Protein AF-A0A418XGR1-F1 (afdb_monomer_lite)

Foldseek 3Di:
DWDDWDWDDDPNWIKIKTFQFDDDQCQLFADPPPVLQFAPGDTDIDMDTPPDDDDDGHHTDDDDDFADADDADDDDPVLLVLLVVCCVVPPCSQQNDDDPPSRHNDDNLLRDHPVCLVCQCCVAAVVPPVVVVRDHPVVPDDPSSSVSNSNNSSVVSVCVVVPDDDDPPPPDD

Sequence (173 aa):
MMAAPMTYSVGGVQYVAVAAGYGGLVLSSHPPGAAANDYVNRGRMLVFRLDGAATPLPEKRAVQEPNPLPPLTKLTPDQIQRGAELFKTHCVRCHGAGTGPGQSGFPNLFDMQPAIHEAFEAIVLRGAYSYGGMASYADVLKDDDAGALHGYLIDQAHKLRAGARLEPAARVH

Secondary structure (DSSP, 8-state):
--PPPEEEEETTEEEEEEEE---SGGGGSPPTT-HHHHB----EEEEE-TTPPPPPPPPBPPPPP-PPPPPPP---HHHHHHHHHHIIIIIHHHH-SSPPTTSSSS--TTS--HHHHHTHHHHHTT-TTGGGT----TTT--HHHHHHHHHHHHHHHHHHHTTPPPPP-----

Radius of gyration: 20.43 Å; chains: 1; bounding box: 50×33×60 Å

InterPro domains:
  IPR009056 Cytochrome c-like domain [PF13442] (79-153)
  IPR009056 Cytochrome c-like domain [PS51007] (78-157)
  IPR011047 Quinoprotein alcohol dehydrogenase-like superfamily [SSF50998] (2-62)
  IPR036909 Cytochrome c-like domain superfamily [G3DSA:1.10.760.10] (64-170)
  IPR036909 Cytochrome c-like domain superfamily [SSF46626] (69-156)

pLDDT: mean 88.72, std 13.26, range [30.2, 98.38]

Structure (mmCIF, N/CA/C/O backbone):
data_AF-A0A418XGR1-F1
#
_entry.id   AF-A0A418XGR1-F1
#
loop_
_atom_site.group_PDB
_atom_site.id
_atom_site.type_symbol
_atom_site.label_atom_id
_atom_site.label_alt_id
_atom_site.label_comp_id
_atom_site.label_asym_id
_atom_site.label_entity_id
_atom_site.label_seq_id
_atom_site.pdbx_PDB_ins_code
_atom_site.Cartn_x
_atom_site.Cartn_y
_atom_site.Cartn_z
_atom_site.occupancy
_atom_site.B_iso_or_equiv
_atom_site.auth_seq_id
_atom_site.auth_comp_id
_atom_site.auth_asym_id
_atom_site.auth_atom_id
_atom_site.pdbx_PDB_model_num
ATOM 1 N N . MET A 1 1 ? -11.660 5.996 7.407 1.00 55.22 1 MET A N 1
ATOM 2 C CA . MET A 1 1 ? -13.060 5.928 7.884 1.00 55.22 1 MET A CA 1
ATOM 3 C C . MET A 1 1 ? -13.075 5.154 9.191 1.00 55.22 1 MET A C 1
ATOM 5 O O . MET A 1 1 ? -12.316 4.198 9.291 1.00 55.22 1 MET A O 1
ATOM 9 N N . MET A 1 2 ? -13.862 5.583 10.180 1.00 66.69 2 MET A N 1
ATOM 10 C CA . MET A 1 2 ? -14.145 4.804 11.394 1.00 66.69 2 MET A CA 1
ATOM 11 C C . MET A 1 2 ? -15.628 4.439 11.395 1.00 66.69 2 MET A C 1
ATOM 13 O O . MET A 1 2 ? -16.437 5.200 10.862 1.00 66.69 2 MET A O 1
ATOM 17 N N . ALA A 1 3 ? -15.974 3.278 11.947 1.00 82.19 3 ALA A N 1
ATOM 18 C CA . ALA A 1 3 ? -17.367 2.864 12.059 1.00 82.19 3 ALA A CA 1
ATOM 19 C C . ALA A 1 3 ? -18.127 3.768 13.043 1.00 82.19 3 ALA A C 1
ATOM 21 O O . ALA A 1 3 ? -17.546 4.273 14.007 1.00 82.19 3 ALA A O 1
ATOM 22 N N . ALA A 1 4 ? -19.429 3.951 12.810 1.00 90.25 4 ALA A N 1
ATOM 23 C CA . ALA A 1 4 ? -20.290 4.634 13.767 1.00 90.25 4 ALA A CA 1
ATOM 24 C C . ALA A 1 4 ? -20.362 3.833 15.086 1.00 90.25 4 ALA A C 1
ATOM 26 O O . ALA A 1 4 ? -20.399 2.599 15.045 1.00 90.25 4 ALA A O 1
ATOM 27 N N . PRO A 1 5 ? -20.372 4.505 16.249 1.00 94.81 5 PRO A N 1
ATOM 28 C CA . PRO A 1 5 ? -20.560 3.841 17.533 1.00 94.81 5 PRO A CA 1
ATOM 29 C C . PRO A 1 5 ? -21.998 3.323 17.686 1.00 94.81 5 PRO A C 1
ATOM 31 O O . PRO A 1 5 ? -22.932 3.868 17.097 1.00 94.81 5 PRO A O 1
ATOM 34 N N . MET A 1 6 ? -22.186 2.318 18.541 1.00 97.31 6 MET A N 1
ATOM 35 C CA . MET A 1 6 ? -23.502 1.839 18.982 1.00 97.31 6 MET A CA 1
ATOM 36 C C . MET A 1 6 ? -23.583 1.780 20.512 1.00 97.31 6 MET A C 1
ATOM 38 O O . MET A 1 6 ? -22.555 1.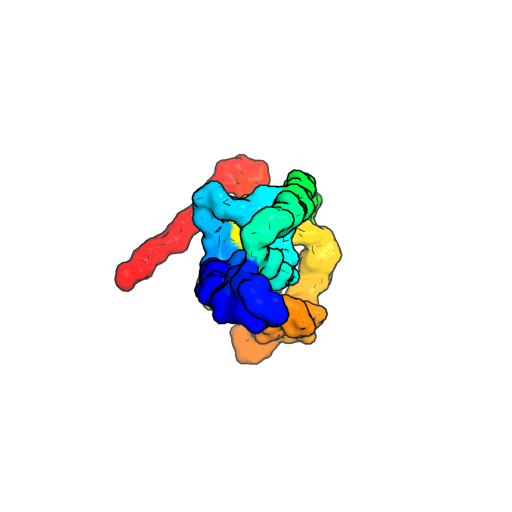664 21.176 1.00 97.31 6 MET A O 1
ATOM 42 N N . THR A 1 7 ? -24.788 1.825 21.085 1.00 97.62 7 THR A N 1
ATOM 43 C CA . THR A 1 7 ? -25.009 1.670 22.535 1.00 97.62 7 THR A CA 1
ATOM 44 C C . THR A 1 7 ? -26.007 0.554 22.831 1.00 97.62 7 THR A C 1
ATOM 46 O O . THR A 1 7 ? -26.894 0.283 22.025 1.00 97.62 7 THR A O 1
ATOM 49 N N . TYR A 1 8 ? -25.839 -0.111 23.972 1.00 97.62 8 TYR A N 1
ATOM 50 C CA . TYR A 1 8 ? -26.709 -1.178 24.467 1.00 97.62 8 TYR A CA 1
ATOM 51 C C . TYR A 1 8 ? -26.596 -1.268 25.994 1.00 97.62 8 TYR A C 1
ATOM 53 O O . TYR A 1 8 ? -25.690 -0.677 26.583 1.00 97.62 8 TYR A O 1
ATOM 61 N N . SER A 1 9 ? -27.485 -2.028 26.636 1.00 98.06 9 SER A N 1
ATOM 62 C CA . SER A 1 9 ? -27.454 -2.241 28.087 1.00 98.06 9 SER A CA 1
ATOM 63 C C . SER A 1 9 ? -27.405 -3.726 28.433 1.00 98.06 9 SER A C 1
ATOM 65 O O . SER A 1 9 ? -28.084 -4.533 27.802 1.00 98.06 9 SER A O 1
ATOM 67 N N . VAL A 1 10 ? -26.632 -4.085 29.460 1.00 97.31 10 VAL A N 1
ATOM 68 C CA . VAL A 1 10 ? -26.555 -5.449 30.013 1.00 97.31 10 VAL A CA 1
ATOM 69 C C . VAL A 1 10 ? -26.666 -5.357 31.529 1.00 97.31 10 VAL A C 1
ATOM 71 O O . VAL A 1 10 ? -25.883 -4.651 32.159 1.00 97.31 10 VAL A O 1
ATOM 74 N N . GLY A 1 11 ? -27.656 -6.030 32.124 1.00 96.25 11 GLY A N 1
ATOM 75 C CA . GLY A 1 11 ? -27.850 -6.019 33.582 1.00 96.25 11 GLY A CA 1
ATOM 76 C C . GLY A 1 11 ? -28.050 -4.618 34.177 1.00 96.25 11 GLY A C 1
ATOM 77 O O . GLY A 1 11 ? -27.567 -4.345 35.268 1.00 96.25 11 GLY A O 1
ATOM 78 N N . GLY A 1 12 ? -28.694 -3.708 33.438 1.00 97.00 12 GLY A N 1
ATOM 79 C CA . GLY A 1 12 ? -28.903 -2.315 33.857 1.00 97.00 12 GLY A CA 1
ATOM 80 C C . GLY A 1 12 ? -27.701 -1.379 33.659 1.00 97.00 12 GLY A C 1
ATOM 81 O O . GLY A 1 12 ? -27.846 -0.178 33.857 1.00 97.00 12 GLY A O 1
ATOM 82 N N . VAL A 1 13 ? -26.542 -1.883 33.220 1.00 97.88 13 VAL A N 1
ATOM 83 C CA . VAL A 1 13 ? -25.359 -1.065 32.906 1.00 97.88 13 VAL A CA 1
ATOM 84 C C . VAL A 1 13 ? -25.352 -0.714 31.420 1.00 97.88 13 VAL A C 1
ATOM 86 O O . VAL A 1 13 ? -25.484 -1.604 30.578 1.00 97.88 13 VAL A O 1
ATOM 89 N N . GLN A 1 14 ? -25.182 0.570 31.094 1.00 98.19 14 GLN A N 1
ATOM 90 C CA . GLN A 1 14 ? -25.066 1.050 29.715 1.00 98.19 14 GLN A CA 1
ATOM 91 C C . GLN A 1 14 ? -23.633 0.898 29.185 1.00 98.19 14 GLN A C 1
ATOM 93 O O . GLN A 1 14 ? -22.662 1.217 29.875 1.00 98.19 14 GLN A O 1
ATOM 98 N N . TYR A 1 15 ? -23.522 0.476 27.927 1.00 98.38 15 TYR A N 1
ATOM 99 C CA . TYR A 1 15 ? -22.273 0.333 27.191 1.00 98.38 15 TYR A CA 1
ATOM 100 C C . TYR A 1 15 ? -22.309 1.107 25.873 1.00 98.38 15 TYR A C 1
ATOM 102 O O . TYR A 1 15 ? -23.362 1.252 25.246 1.00 98.38 15 TYR A O 1
ATOM 110 N N . VAL A 1 16 ? -21.144 1.564 25.420 1.00 97.38 16 VAL A N 1
ATOM 111 C CA . VAL A 1 16 ? -20.928 2.115 24.074 1.00 97.38 16 VAL A CA 1
ATOM 112 C C . VAL A 1 16 ? -19.856 1.281 23.386 1.00 97.38 16 VAL A C 1
ATOM 114 O O . VAL A 1 16 ? -18.752 1.165 23.906 1.00 97.38 16 VAL A O 1
ATOM 117 N N . ALA A 1 17 ? -20.162 0.695 22.231 1.00 96.62 17 ALA A N 1
ATOM 118 C CA . ALA A 1 17 ? -19.230 -0.103 21.444 1.00 96.62 17 ALA A CA 1
ATOM 119 C C . ALA A 1 17 ? -18.825 0.615 20.154 1.00 96.62 17 ALA A C 1
ATOM 121 O O . ALA A 1 17 ? -19.658 1.190 19.454 1.00 96.62 17 ALA A O 1
ATOM 122 N N . VAL A 1 18 ? -17.536 0.539 19.826 1.00 94.50 18 VAL A N 1
ATOM 123 C CA . VAL A 1 18 ? -16.932 1.137 18.634 1.00 94.50 18 VAL A CA 1
ATOM 124 C C . VAL A 1 18 ? -16.024 0.112 17.968 1.00 94.50 18 VAL A C 1
ATOM 126 O O . VAL A 1 18 ? -15.091 -0.395 18.593 1.00 94.50 18 VAL A O 1
ATOM 129 N N . ALA A 1 19 ? -16.260 -0.166 16.685 1.00 93.12 19 ALA A N 1
ATOM 130 C CA . ALA A 1 19 ? -15.294 -0.882 15.860 1.00 93.12 19 ALA A CA 1
ATOM 131 C C . ALA A 1 19 ? -14.181 0.094 15.449 1.00 93.12 19 ALA A C 1
ATOM 133 O O . ALA A 1 19 ? -14.342 0.919 14.547 1.00 93.12 19 ALA A O 1
ATOM 134 N N . ALA A 1 20 ? -13.056 0.029 16.158 1.00 89.94 20 ALA A N 1
ATOM 135 C CA . ALA A 1 20 ? -11.901 0.878 15.933 1.00 89.94 20 ALA A CA 1
ATOM 136 C C . ALA A 1 20 ? -10.942 0.207 14.943 1.00 89.94 20 ALA A C 1
ATOM 138 O O . ALA A 1 20 ? -10.276 -0.778 15.260 1.00 89.94 20 ALA A O 1
ATOM 139 N N . GLY A 1 21 ? -10.867 0.770 13.743 1.00 87.69 21 GLY A N 1
ATOM 140 C CA . GLY A 1 21 ? -9.932 0.377 12.698 1.00 87.69 21 GLY A CA 1
ATOM 141 C C . GLY A 1 21 ? -9.971 1.409 11.582 1.00 87.69 21 GLY A C 1
ATOM 142 O O . GLY A 1 21 ? -11.043 1.763 11.093 1.00 87.69 21 GLY A O 1
ATOM 143 N N . TYR A 1 22 ? -8.811 1.933 11.205 1.00 86.19 22 TYR A N 1
ATOM 144 C CA . TYR A 1 22 ? -8.705 2.868 10.099 1.00 86.19 22 TYR A CA 1
ATOM 145 C C . TYR A 1 22 ? -8.882 2.102 8.783 1.00 86.19 22 TYR A C 1
ATOM 147 O O . TYR A 1 22 ? -8.173 1.135 8.527 1.00 86.19 22 TYR A O 1
ATOM 155 N N . GLY A 1 23 ? -9.851 2.487 7.958 1.00 83.50 23 GLY A N 1
ATOM 156 C CA . GLY A 1 23 ? -10.148 1.751 6.728 1.00 83.50 23 GLY A CA 1
ATOM 157 C C . GLY A 1 23 ? -10.892 2.560 5.673 1.00 83.50 23 GLY A C 1
ATOM 158 O O . GLY A 1 23 ? -11.069 3.779 5.802 1.00 83.50 23 GLY A O 1
ATOM 159 N N . GLY A 1 24 ? -11.369 1.855 4.647 1.00 80.50 24 GLY A N 1
ATOM 160 C CA . GLY A 1 24 ? -12.101 2.419 3.513 1.00 80.50 24 GLY A CA 1
ATOM 161 C C . GLY A 1 24 ? -11.186 3.043 2.456 1.00 80.50 24 GLY A C 1
ATOM 162 O O . GLY A 1 24 ? -9.976 2.836 2.463 1.00 80.50 24 GLY A O 1
ATOM 163 N N . LEU A 1 25 ? -11.767 3.844 1.558 1.00 72.44 25 LEU A N 1
ATOM 164 C CA . LEU A 1 25 ? -11.065 4.461 0.417 1.00 72.44 25 LEU A CA 1
ATOM 165 C C . LEU A 1 25 ? -9.870 5.3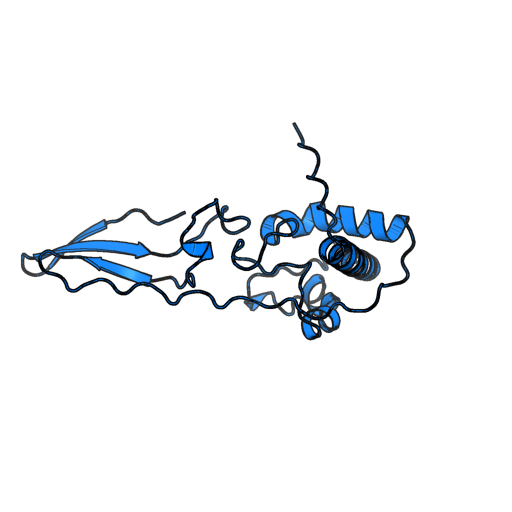53 0.802 1.00 72.44 25 LEU A C 1
ATOM 167 O O . LEU A 1 25 ? -9.039 5.660 -0.043 1.00 72.44 25 LEU A O 1
ATOM 171 N N . VAL A 1 26 ? -9.771 5.755 2.069 1.00 73.62 26 VAL A N 1
ATOM 172 C CA . VAL A 1 26 ? -8.685 6.593 2.602 1.00 73.62 26 VAL A CA 1
ATOM 173 C C . VAL A 1 26 ? -7.461 5.792 3.058 1.00 73.62 26 VAL A C 1
ATOM 175 O O . VAL A 1 26 ? -6.524 6.368 3.599 1.00 73.62 26 VAL A O 1
ATOM 178 N N . LEU A 1 27 ? -7.442 4.469 2.862 1.00 80.31 27 LEU A N 1
ATOM 179 C CA . LEU A 1 27 ? -6.256 3.659 3.157 1.00 80.31 27 LEU A CA 1
ATOM 180 C C . LEU A 1 27 ? -5.077 3.993 2.248 1.00 80.31 27 LEU A C 1
ATOM 182 O O . LEU A 1 27 ? -3.943 3.886 2.687 1.00 80.31 27 LEU A O 1
ATOM 186 N N . SER A 1 28 ? -5.320 4.418 1.012 1.00 77.06 28 SER A N 1
ATOM 187 C CA . SER A 1 28 ? -4.243 4.694 0.056 1.00 77.06 28 SER A CA 1
ATOM 188 C C . SER A 1 28 ? -3.410 5.926 0.414 1.00 77.06 28 SER A C 1
ATOM 190 O O . SER A 1 28 ? -2.305 6.096 -0.095 1.00 77.06 28 SER A O 1
ATOM 192 N N . SER A 1 29 ? -3.940 6.818 1.255 1.00 80.19 29 SER A N 1
ATOM 193 C CA . SER A 1 29 ? -3.241 8.003 1.755 1.00 80.19 29 SER A CA 1
ATOM 194 C C . SER A 1 29 ? -3.916 8.500 3.030 1.00 80.19 29 SER A C 1
ATOM 196 O O . SER A 1 29 ? -5.025 9.039 2.998 1.00 80.19 29 SER A O 1
ATOM 198 N N . HIS A 1 30 ? -3.241 8.329 4.160 1.00 82.38 30 HIS A N 1
ATOM 199 C CA . HIS A 1 30 ? -3.699 8.845 5.440 1.00 82.38 30 HIS A CA 1
ATOM 200 C C . HIS A 1 30 ? -3.599 10.382 5.480 1.00 82.38 30 HIS A C 1
ATOM 202 O O . HIS A 1 30 ? -2.610 10.950 5.012 1.00 82.38 30 HIS A O 1
ATOM 208 N N . PRO A 1 31 ? -4.578 11.087 6.075 1.00 81.19 31 PRO A N 1
ATOM 209 C CA . PRO A 1 31 ? -4.488 12.526 6.257 1.00 81.19 31 PRO A CA 1
ATOM 210 C C . PRO A 1 31 ? -3.385 12.892 7.269 1.00 81.19 31 PRO A C 1
ATOM 212 O O . PRO A 1 31 ? -3.046 12.081 8.143 1.00 81.19 31 PRO A O 1
ATOM 215 N N . PRO A 1 32 ? -2.838 14.120 7.199 1.00 81.88 32 PRO A N 1
ATOM 216 C CA . PRO A 1 32 ? -1.891 14.618 8.192 1.00 81.88 32 PRO A CA 1
ATOM 217 C C . PRO A 1 32 ? -2.448 14.498 9.617 1.00 81.88 32 PRO A C 1
ATOM 219 O O . PRO A 1 32 ? -3.616 14.797 9.861 1.00 81.88 32 PRO A O 1
ATOM 222 N N . GLY A 1 33 ? -1.617 14.037 10.554 1.00 83.38 33 GLY A N 1
ATOM 223 C CA . GLY A 1 33 ? -2.012 13.839 11.955 1.00 83.38 33 GLY A CA 1
ATOM 224 C C . GLY A 1 33 ? -2.935 12.640 12.212 1.00 83.38 33 GLY A C 1
ATOM 225 O O . GLY A 1 33 ? -3.415 12.473 13.332 1.00 83.38 33 GLY A O 1
ATOM 226 N N . ALA A 1 34 ? -3.205 11.790 11.213 1.00 85.56 34 ALA A N 1
ATOM 227 C CA . ALA A 1 34 ? -3.955 10.563 11.447 1.00 85.56 34 ALA A CA 1
ATOM 228 C C . ALA A 1 34 ? -3.202 9.639 12.411 1.00 85.56 34 ALA A C 1
ATOM 230 O O . ALA A 1 34 ? -2.062 9.266 12.148 1.00 85.56 34 ALA A O 1
ATOM 231 N N . ALA A 1 35 ? -3.884 9.155 13.453 1.00 87.12 35 ALA A N 1
ATOM 232 C CA . ALA A 1 35 ? -3.316 8.178 14.387 1.00 87.12 35 ALA A CA 1
ATOM 233 C C . ALA A 1 35 ? -2.803 6.900 13.690 1.00 87.12 35 ALA A C 1
ATOM 235 O O . ALA A 1 35 ? -1.910 6.236 14.203 1.00 87.12 35 ALA A O 1
ATOM 236 N N . ALA A 1 36 ? -3.328 6.565 12.505 1.00 85.38 36 ALA A N 1
ATOM 237 C CA . ALA A 1 36 ? -2.864 5.438 11.693 1.00 85.38 36 ALA A CA 1
ATOM 238 C C . ALA A 1 36 ? -1.415 5.586 11.182 1.00 85.38 36 ALA A C 1
ATOM 240 O O . ALA A 1 36 ? -0.810 4.571 10.822 1.00 85.38 36 ALA A O 1
ATOM 241 N N . ASN A 1 37 ? -0.872 6.810 11.182 1.00 85.81 37 ASN A N 1
ATOM 242 C CA . ASN A 1 37 ? 0.525 7.104 10.854 1.00 85.81 37 ASN A CA 1
ATOM 243 C C . ASN A 1 37 ? 1.470 6.735 12.003 1.00 85.81 37 ASN A C 1
ATOM 245 O O . ASN A 1 37 ? 2.568 6.254 11.751 1.00 85.81 37 ASN A O 1
ATOM 249 N N . ASP A 1 38 ? 1.027 6.909 13.250 1.00 88.00 38 ASP A N 1
ATOM 250 C CA . ASP A 1 38 ? 1.873 6.726 14.436 1.00 88.00 38 ASP A CA 1
ATOM 251 C C . ASP A 1 38 ? 1.666 5.364 15.105 1.00 88.00 38 ASP A C 1
ATOM 253 O O . ASP A 1 38 ? 2.564 4.844 15.766 1.00 88.00 38 ASP A O 1
ATOM 257 N N . TYR A 1 39 ? 0.480 4.774 14.941 1.00 90.12 39 TYR A N 1
ATOM 258 C CA . TYR A 1 39 ? 0.060 3.553 15.620 1.00 90.12 39 TYR A CA 1
ATOM 259 C C . TYR A 1 39 ? -0.293 2.441 14.634 1.00 90.12 39 TYR A C 1
ATOM 261 O O . TYR A 1 39 ? -0.826 2.672 13.543 1.00 90.12 39 TYR A O 1
ATOM 269 N N . VAL A 1 40 ? -0.018 1.199 15.035 1.00 89.25 40 VAL A N 1
ATOM 270 C CA . VAL A 1 40 ? -0.375 0.012 14.261 1.00 89.25 40 VAL A CA 1
ATOM 271 C C . VAL A 1 40 ? -1.897 -0.110 14.199 1.00 89.25 40 VAL A C 1
ATOM 273 O O . VAL A 1 40 ? -2.592 -0.192 15.213 1.00 89.25 40 VAL A O 1
ATOM 276 N N . ASN A 1 41 ? -2.421 -0.164 12.979 1.00 88.19 41 ASN A N 1
ATOM 277 C CA . ASN A 1 41 ? -3.849 -0.248 12.718 1.00 88.19 41 ASN A CA 1
ATOM 278 C C . ASN A 1 41 ? -4.357 -1.702 12.764 1.00 88.19 41 ASN A C 1
ATOM 280 O O . ASN A 1 41 ? -4.574 -2.327 11.727 1.00 88.19 41 ASN A O 1
ATOM 284 N N . ARG A 1 42 ? -4.527 -2.254 13.972 1.00 87.25 42 ARG A N 1
ATOM 285 C CA . ARG A 1 42 ? -5.203 -3.547 14.187 1.00 87.25 42 ARG A CA 1
ATOM 286 C C . ARG A 1 42 ? -6.664 -3.304 14.554 1.00 87.25 42 ARG A C 1
ATOM 288 O O . ARG A 1 42 ? -6.939 -2.658 15.566 1.00 87.25 42 ARG A O 1
ATOM 295 N N . GLY A 1 43 ? -7.582 -3.824 13.739 1.00 88.56 43 GLY A N 1
ATOM 296 C CA . GLY A 1 43 ? -9.019 -3.719 13.993 1.00 88.56 43 GLY A CA 1
ATOM 297 C C . GLY A 1 43 ? -9.387 -4.308 15.356 1.00 88.56 43 GLY A C 1
ATOM 298 O O . GLY A 1 43 ? -8.988 -5.428 15.673 1.00 88.56 43 GLY A O 1
ATOM 299 N N . ARG A 1 44 ? -10.125 -3.548 16.170 1.00 90.88 44 ARG A N 1
ATOM 300 C CA . ARG A 1 44 ? -10.529 -3.950 17.524 1.00 90.88 44 ARG A CA 1
ATOM 301 C C . ARG A 1 44 ? -11.908 -3.416 17.891 1.00 90.88 44 ARG A C 1
ATOM 303 O O . ARG A 1 44 ? -12.280 -2.316 17.491 1.00 90.88 44 ARG A O 1
ATOM 310 N N . MET A 1 45 ? -12.635 -4.174 18.707 1.00 92.50 45 MET A N 1
ATOM 311 C CA . MET A 1 45 ? -13.859 -3.696 19.347 1.00 92.50 45 MET A CA 1
ATOM 312 C C . MET A 1 45 ? -13.503 -3.029 20.670 1.00 92.50 45 MET A C 1
ATOM 314 O O . MET A 1 45 ? -12.966 -3.673 21.569 1.00 92.50 45 MET A O 1
ATOM 318 N N . LEU A 1 46 ? -13.792 -1.737 20.781 1.00 94.25 46 LEU A N 1
ATOM 319 C CA . LEU A 1 46 ? -13.676 -0.989 22.027 1.00 94.25 46 LEU A CA 1
ATOM 320 C C . LEU A 1 46 ? -15.062 -0.868 22.643 1.00 94.25 46 LEU A C 1
ATOM 322 O O . LEU A 1 46 ? -15.986 -0.415 21.971 1.00 94.25 46 LEU A O 1
ATOM 326 N N . VAL A 1 47 ? -15.206 -1.282 23.899 1.00 96.25 47 VAL A N 1
ATOM 327 C CA . VAL A 1 47 ? -16.475 -1.224 24.627 1.00 96.25 47 VAL A CA 1
ATOM 328 C C . VAL A 1 47 ? -16.265 -0.431 25.908 1.00 96.25 47 VAL A C 1
ATOM 330 O O . VAL A 1 47 ? -15.455 -0.803 26.754 1.00 96.25 47 VAL A O 1
ATOM 333 N N . PHE A 1 48 ? -16.997 0.668 26.037 1.00 96.94 48 PHE A N 1
ATOM 334 C CA . PHE A 1 48 ? -16.892 1.629 27.128 1.00 96.94 48 PHE A CA 1
ATOM 335 C C . PHE A 1 48 ? -18.109 1.529 28.047 1.00 96.94 48 PHE A C 1
ATOM 337 O O . PHE A 1 48 ? -19.211 1.241 27.585 1.00 96.94 48 PHE A O 1
ATOM 344 N N . ARG A 1 49 ? -17.911 1.813 29.336 1.00 97.44 49 ARG A N 1
ATOM 345 C CA . ARG A 1 49 ? -18.958 2.029 30.347 1.00 97.44 49 ARG A CA 1
ATOM 346 C C . ARG A 1 49 ? -18.494 3.104 31.331 1.00 97.44 49 ARG A C 1
ATOM 348 O O . ARG A 1 49 ? -17.297 3.399 31.374 1.00 97.44 49 ARG A O 1
ATOM 355 N N . LEU A 1 50 ? -19.411 3.641 32.136 1.00 96.88 50 LEU A N 1
ATOM 356 C CA . LEU A 1 50 ? -19.039 4.480 33.281 1.00 96.88 50 LEU A CA 1
ATOM 357 C C . LEU A 1 50 ? -18.123 3.696 34.232 1.00 96.88 50 LEU A C 1
ATOM 359 O O . LEU A 1 50 ? -18.282 2.483 34.391 1.00 96.88 50 LEU A O 1
ATOM 363 N N . ASP A 1 51 ? -17.123 4.383 34.783 1.00 95.00 51 ASP A N 1
ATOM 364 C CA . ASP A 1 51 ? -16.096 3.820 35.672 1.00 95.00 51 ASP A CA 1
ATOM 365 C C . ASP A 1 51 ? -15.312 2.632 35.070 1.00 95.00 51 ASP A C 1
ATOM 367 O O . ASP A 1 51 ? -14.772 1.774 35.772 1.00 95.00 51 ASP A O 1
ATOM 371 N N . GLY A 1 52 ? -15.255 2.549 33.735 1.00 93.88 52 GLY A N 1
ATOM 372 C CA . GLY A 1 52 ? -14.401 1.606 33.017 1.00 93.88 52 GLY A CA 1
ATOM 373 C C . GLY A 1 52 ? -12.909 1.908 33.201 1.00 93.88 52 GLY A C 1
ATOM 374 O O . GLY A 1 52 ? -12.507 3.041 33.458 1.00 93.88 52 GLY A O 1
ATOM 375 N N . ALA A 1 53 ? -12.070 0.884 33.032 1.00 94.44 53 ALA A N 1
ATOM 376 C CA . ALA A 1 53 ? -10.620 1.056 33.059 1.00 94.44 53 ALA A CA 1
ATOM 377 C C . ALA A 1 53 ? -10.117 1.908 31.878 1.00 94.44 53 ALA A C 1
ATOM 379 O O . ALA A 1 53 ? -10.786 2.050 30.850 1.00 94.44 53 ALA A O 1
ATOM 380 N N . ALA A 1 54 ? -8.896 2.432 32.009 1.00 94.25 54 ALA A N 1
ATOM 381 C CA . ALA A 1 54 ? -8.227 3.147 30.929 1.00 94.25 54 ALA A CA 1
ATOM 382 C C . ALA A 1 54 ? -8.122 2.274 29.667 1.00 94.25 54 ALA A C 1
ATOM 384 O O . ALA A 1 54 ? -7.774 1.094 29.725 1.00 94.25 54 ALA A O 1
ATOM 385 N N . THR A 1 55 ? -8.410 2.867 28.508 1.00 91.94 55 THR A N 1
ATOM 386 C CA . THR A 1 55 ? -8.323 2.160 27.227 1.00 91.94 55 THR A CA 1
ATOM 387 C C . THR A 1 55 ? -6.870 2.110 26.755 1.00 91.94 55 THR A C 1
ATOM 389 O O . THR A 1 55 ? -6.266 3.170 26.579 1.00 91.94 55 THR A O 1
ATOM 392 N N . PRO A 1 56 ? -6.296 0.923 26.494 1.00 90.56 56 PRO A N 1
ATOM 393 C CA . PRO A 1 56 ? -4.929 0.830 26.006 1.00 90.56 56 PRO A CA 1
ATOM 394 C C . PRO A 1 56 ? -4.814 1.417 24.595 1.00 90.56 56 PRO A C 1
ATOM 396 O O . PRO A 1 56 ? -5.619 1.129 23.694 1.00 90.56 56 PRO A O 1
ATOM 399 N N . LEU A 1 57 ? -3.778 2.224 24.379 1.00 91.00 57 LEU A N 1
ATOM 400 C CA . LEU A 1 57 ? -3.400 2.657 23.038 1.00 91.00 57 LEU A CA 1
ATOM 401 C C . LEU A 1 57 ? -2.835 1.466 22.247 1.00 91.00 57 LEU A C 1
ATOM 403 O O . LEU A 1 57 ? -2.285 0.542 22.850 1.00 91.00 57 LEU A O 1
ATOM 407 N N . PRO A 1 58 ? -2.988 1.444 20.911 1.00 91.12 58 PRO A N 1
ATOM 408 C CA . PRO A 1 58 ? -2.297 0.458 20.095 1.00 91.12 58 PRO A CA 1
ATOM 409 C C . PRO A 1 58 ? -0.778 0.629 20.207 1.00 91.12 58 PRO A C 1
ATOM 411 O O . PRO A 1 58 ? -0.274 1.652 20.672 1.00 91.12 58 PRO A O 1
ATOM 414 N N . GLU A 1 59 ? -0.048 -0.372 19.733 1.00 92.25 59 GLU A N 1
ATOM 415 C CA . GLU A 1 59 ? 1.400 -0.288 19.579 1.00 92.25 59 GLU A CA 1
ATOM 416 C C . GLU A 1 59 ? 1.775 0.881 18.655 1.00 92.25 59 GLU A C 1
ATOM 418 O O . GLU A 1 59 ? 1.118 1.107 17.632 1.00 92.25 59 GLU A O 1
ATOM 423 N N . LYS A 1 60 ? 2.827 1.625 19.006 1.00 91.88 60 LYS A N 1
ATOM 424 C CA . LYS A 1 60 ? 3.413 2.610 18.091 1.00 91.88 60 LYS A CA 1
ATOM 425 C C . LYS A 1 60 ? 4.103 1.889 16.941 1.00 91.88 60 LYS A C 1
ATOM 427 O O . LYS A 1 60 ? 4.704 0.838 17.136 1.00 91.88 60 LYS A O 1
ATOM 432 N N . ARG A 1 61 ? 4.049 2.457 15.743 1.00 88.06 61 ARG A N 1
ATOM 433 C CA . ARG A 1 61 ? 4.812 1.924 14.615 1.00 88.06 61 ARG A CA 1
ATOM 434 C C . ARG A 1 61 ? 6.302 2.092 14.878 1.00 88.06 61 ARG A C 1
ATOM 436 O O . ARG A 1 61 ? 6.742 3.139 15.352 1.00 88.06 61 ARG A O 1
ATOM 443 N N . ALA A 1 62 ? 7.069 1.066 14.530 1.00 86.69 62 ALA A N 1
ATOM 444 C CA . ALA A 1 62 ? 8.508 1.204 14.412 1.00 86.69 62 ALA A CA 1
ATOM 445 C C . ALA A 1 62 ? 8.838 2.145 13.246 1.00 86.69 62 ALA A C 1
ATOM 447 O O . ALA A 1 62 ? 8.139 2.155 12.227 1.00 86.69 62 ALA A O 1
ATOM 448 N N . VAL A 1 63 ? 9.916 2.914 13.397 1.00 82.00 63 VAL A N 1
ATOM 449 C CA . VAL A 1 63 ? 10.516 3.619 12.264 1.00 82.00 63 VAL A CA 1
ATOM 450 C C . VAL A 1 63 ? 11.012 2.556 11.293 1.00 82.00 63 VAL A C 1
ATOM 452 O O . VAL A 1 63 ? 11.743 1.646 11.682 1.00 82.00 63 VAL A O 1
ATOM 455 N N . GLN A 1 64 ? 10.558 2.639 10.047 1.00 81.25 64 GLN A N 1
ATOM 456 C CA . GLN A 1 64 ? 11.021 1.749 8.999 1.00 81.25 64 GLN A CA 1
ATOM 457 C C . GLN A 1 64 ? 12.217 2.397 8.314 1.00 81.25 64 GLN A C 1
ATOM 459 O O . GLN A 1 64 ? 12.083 3.456 7.698 1.00 81.25 64 GLN A O 1
ATOM 464 N N . GLU A 1 65 ? 13.369 1.745 8.423 1.00 87.44 65 GLU A N 1
ATOM 465 C CA . GLU A 1 65 ? 14.540 2.124 7.646 1.00 87.44 65 GLU A CA 1
ATOM 466 C C . GLU A 1 65 ? 14.313 1.819 6.156 1.00 87.44 65 GLU A C 1
ATOM 468 O O . GLU A 1 65 ? 13.660 0.822 5.822 1.00 87.44 65 GLU A O 1
ATOM 473 N N . PRO A 1 66 ? 14.853 2.657 5.256 1.00 89.50 66 PRO A N 1
ATOM 474 C CA . PRO A 1 66 ? 14.937 2.379 3.830 1.00 89.50 66 PRO A CA 1
ATOM 475 C C . PRO A 1 66 ? 15.397 0.959 3.497 1.00 89.50 66 PRO A C 1
ATOM 477 O O . PRO A 1 66 ? 16.447 0.515 3.968 1.00 89.50 66 PRO A O 1
ATOM 480 N N . ASN A 1 67 ? 14.677 0.275 2.609 1.00 93.31 67 ASN A N 1
ATOM 481 C CA . ASN A 1 67 ? 15.181 -0.963 2.030 1.00 93.31 67 ASN A CA 1
ATOM 482 C C . ASN A 1 67 ? 16.330 -0.666 1.044 1.00 93.31 67 ASN A C 1
ATOM 484 O O . ASN A 1 67 ? 16.358 0.405 0.421 1.00 93.31 67 ASN A O 1
ATOM 488 N N . PRO A 1 68 ? 17.280 -1.607 0.869 1.00 95.00 68 PRO A N 1
ATOM 489 C CA . PRO A 1 68 ? 18.314 -1.493 -0.153 1.00 95.00 68 PRO A CA 1
ATOM 490 C C . PRO A 1 68 ? 17.706 -1.386 -1.553 1.00 95.00 68 PRO A C 1
ATOM 492 O O . PRO A 1 68 ? 16.826 -2.167 -1.914 1.00 95.00 68 PRO A O 1
ATOM 495 N N . LEU A 1 69 ? 18.211 -0.451 -2.359 1.00 94.38 69 LEU A N 1
ATOM 496 C CA . LEU A 1 69 ? 17.797 -0.329 -3.752 1.00 94.38 69 LEU A CA 1
ATOM 497 C C . LEU A 1 69 ? 18.474 -1.400 -4.622 1.00 94.38 69 LEU A C 1
ATOM 499 O O . LEU A 1 69 ? 19.690 -1.587 -4.509 1.00 94.38 69 LEU A O 1
ATOM 503 N N . PRO A 1 70 ? 17.744 -2.051 -5.544 1.00 95.69 70 PRO A N 1
ATOM 504 C CA . PRO A 1 70 ? 18.369 -2.864 -6.582 1.00 95.69 70 PRO A CA 1
ATOM 505 C C . PRO A 1 70 ? 19.125 -1.972 -7.585 1.00 95.69 70 PRO A C 1
ATOM 507 O O . PRO A 1 70 ? 18.860 -0.768 -7.663 1.00 95.69 70 PRO A O 1
ATOM 510 N N . PRO A 1 71 ? 20.051 -2.523 -8.388 1.00 95.88 71 PRO A N 1
ATOM 511 C CA . PRO A 1 71 ? 20.672 -1.774 -9.477 1.00 95.88 71 PRO A CA 1
ATOM 512 C C . PRO A 1 71 ? 19.627 -1.306 -10.501 1.00 95.88 71 PRO A C 1
ATOM 514 O O . PRO A 1 71 ? 18.586 -1.937 -10.678 1.00 95.88 71 PRO A O 1
ATOM 517 N N . LEU A 1 72 ? 19.925 -0.208 -11.201 1.00 94.81 72 LEU A N 1
ATOM 518 C CA . LEU A 1 72 ? 19.072 0.286 -12.282 1.00 94.81 72 LEU A CA 1
ATOM 519 C C . LEU A 1 72 ? 18.948 -0.755 -13.402 1.00 94.81 72 LEU A C 1
ATOM 521 O O . LEU A 1 72 ? 19.948 -1.281 -13.901 1.00 94.81 72 LEU A O 1
ATOM 525 N N . THR A 1 73 ? 17.717 -0.987 -13.846 1.00 90.81 73 THR A N 1
ATOM 526 C CA . THR A 1 73 ? 17.433 -1.795 -15.033 1.00 90.81 73 THR A CA 1
ATOM 527 C C . THR A 1 73 ? 17.720 -0.974 -16.290 1.00 90.81 73 THR A C 1
ATOM 529 O O . THR A 1 73 ? 17.337 0.191 -16.387 1.00 90.81 73 THR A O 1
ATOM 532 N N . LYS A 1 74 ? 18.386 -1.574 -17.283 1.00 91.38 74 LYS A N 1
ATOM 533 C CA . LYS A 1 74 ? 18.610 -0.934 -18.588 1.00 91.38 74 LYS A CA 1
ATOM 534 C C . LYS A 1 74 ? 17.306 -0.927 -19.384 1.00 91.38 74 LYS A C 1
ATOM 536 O O . LYS A 1 74 ? 17.001 -1.903 -20.061 1.00 91.38 74 LYS A O 1
ATOM 541 N N . LEU A 1 75 ? 16.557 0.166 -19.292 1.00 91.25 75 LEU A N 1
ATOM 542 C CA . LEU A 1 75 ? 15.337 0.392 -20.062 1.00 91.25 75 LEU A CA 1
ATOM 543 C C . LEU A 1 75 ? 15.515 1.542 -21.052 1.00 91.25 75 LEU A C 1
ATOM 545 O O . LEU A 1 75 ? 16.243 2.503 -20.801 1.00 91.25 75 LEU A O 1
ATOM 549 N N . THR A 1 76 ? 14.825 1.437 -22.181 1.00 96.31 76 THR A N 1
ATOM 550 C CA . THR A 1 76 ? 14.649 2.553 -23.115 1.00 96.31 76 THR A CA 1
ATOM 551 C C . THR A 1 76 ? 13.706 3.608 -22.519 1.00 96.31 76 THR A C 1
ATOM 553 O O . THR A 1 76 ? 12.897 3.283 -21.643 1.00 96.31 76 THR A O 1
ATOM 556 N N . PRO A 1 77 ? 13.753 4.866 -22.998 1.00 94.94 77 PRO A N 1
ATOM 557 C CA . PRO A 1 77 ? 12.795 5.893 -22.585 1.00 94.94 77 PRO A CA 1
ATOM 558 C C . PRO A 1 77 ? 11.332 5.459 -22.755 1.00 94.94 77 PRO A C 1
ATOM 560 O O . PRO A 1 77 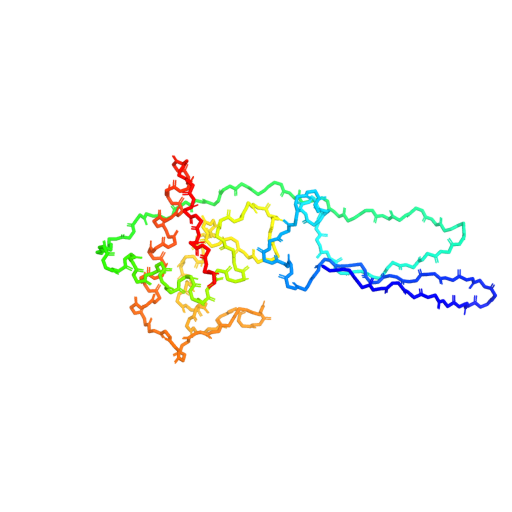? 10.525 5.681 -21.855 1.00 94.94 77 PRO A O 1
ATOM 563 N N . ASP A 1 78 ? 11.013 4.763 -23.849 1.00 96.50 78 ASP A N 1
ATOM 564 C CA . ASP A 1 78 ? 9.657 4.278 -24.130 1.00 96.50 78 ASP A CA 1
ATOM 565 C C . ASP A 1 78 ? 9.199 3.220 -23.119 1.00 96.50 78 ASP A C 1
ATOM 567 O O . ASP A 1 78 ? 8.054 3.236 -22.671 1.00 96.50 78 ASP A O 1
ATOM 571 N N . GLN A 1 79 ? 10.097 2.330 -22.686 1.00 96.31 79 GLN A N 1
ATOM 572 C CA . GLN A 1 79 ? 9.789 1.348 -21.642 1.00 96.31 79 GLN A CA 1
ATOM 573 C C . GLN A 1 79 ? 9.566 2.010 -20.277 1.00 96.31 79 GLN A C 1
ATOM 575 O O . GLN A 1 79 ? 8.650 1.625 -19.553 1.00 96.31 79 GLN A O 1
ATOM 580 N N . ILE A 1 80 ? 10.356 3.031 -19.929 1.00 95.38 80 ILE A N 1
ATOM 581 C CA . ILE A 1 80 ? 10.141 3.805 -18.696 1.00 95.38 80 ILE A CA 1
ATOM 582 C C . ILE A 1 80 ? 8.788 4.526 -18.743 1.00 95.38 80 ILE A C 1
ATOM 584 O O . ILE A 1 80 ? 8.035 4.477 -17.769 1.00 95.38 80 ILE A O 1
ATOM 588 N N . GLN A 1 81 ? 8.452 5.144 -19.877 1.00 96.44 81 GLN A N 1
ATOM 589 C CA . GLN A 1 81 ? 7.166 5.810 -20.083 1.00 96.44 81 GLN A CA 1
ATOM 590 C C . GLN A 1 81 ? 5.997 4.821 -19.979 1.00 96.44 81 GLN A C 1
ATOM 592 O O . GLN A 1 81 ? 5.025 5.082 -19.268 1.00 96.44 81 GLN A O 1
ATOM 597 N N . ARG A 1 82 ? 6.120 3.645 -20.604 1.00 97.50 82 ARG A N 1
ATOM 598 C CA . ARG A 1 82 ? 5.133 2.565 -20.497 1.00 97.50 82 ARG A CA 1
ATOM 599 C C . ARG A 1 82 ? 4.926 2.135 -19.044 1.00 97.50 82 ARG A C 1
ATOM 601 O O . ARG A 1 82 ? 3.785 2.043 -18.596 1.00 97.50 82 ARG A O 1
ATOM 608 N N . GLY A 1 83 ? 6.005 1.921 -18.291 1.00 97.38 83 GLY A N 1
ATOM 609 C CA . GLY A 1 83 ? 5.932 1.580 -16.869 1.00 97.38 83 GLY A CA 1
ATOM 610 C C . GLY A 1 83 ? 5.214 2.648 -16.035 1.00 97.38 83 GLY A C 1
ATOM 611 O O . GLY A 1 83 ? 4.385 2.315 -15.185 1.00 97.38 83 GLY A O 1
ATOM 612 N N . ALA A 1 84 ? 5.453 3.928 -16.327 1.00 96.25 84 ALA A N 1
ATOM 613 C CA . ALA A 1 84 ? 4.776 5.041 -15.664 1.00 96.25 84 ALA A CA 1
ATOM 614 C C . ALA A 1 84 ? 3.260 5.055 -15.933 1.00 96.25 84 ALA A C 1
ATOM 616 O O . ALA A 1 84 ? 2.457 5.252 -15.016 1.00 96.25 84 ALA A O 1
ATOM 617 N N . GLU A 1 85 ? 2.848 4.817 -17.179 1.00 97.06 85 GLU A N 1
ATOM 618 C CA . GLU A 1 85 ? 1.435 4.747 -17.570 1.00 97.06 85 GLU A CA 1
ATOM 619 C C . GLU A 1 85 ? 0.715 3.571 -16.912 1.00 97.06 85 GLU A C 1
ATOM 621 O O . GLU A 1 85 ? -0.390 3.734 -16.383 1.00 97.06 85 GLU A O 1
ATOM 626 N N . LEU A 1 86 ? 1.358 2.404 -16.889 1.00 97.44 86 LEU A N 1
ATOM 627 C CA . LEU A 1 86 ? 0.851 1.212 -16.215 1.00 97.44 86 LEU A CA 1
ATOM 628 C C . LEU A 1 86 ? 0.665 1.458 -14.718 1.00 97.44 86 LEU A C 1
ATOM 630 O O . LEU A 1 86 ? -0.404 1.180 -14.171 1.00 97.44 86 LEU A O 1
ATOM 634 N N . PHE A 1 87 ? 1.664 2.058 -14.068 1.00 96.50 87 PHE A N 1
ATOM 635 C CA . PHE A 1 87 ? 1.595 2.405 -12.655 1.00 96.50 87 PHE A CA 1
ATOM 636 C C . PHE A 1 87 ? 0.434 3.359 -12.355 1.00 96.50 87 PHE A C 1
ATOM 638 O O . PHE A 1 87 ? -0.350 3.127 -11.428 1.00 96.50 87 PHE A O 1
ATOM 645 N N . LYS A 1 88 ? 0.290 4.415 -13.163 1.00 94.31 88 LYS A N 1
ATOM 646 C CA . LYS A 1 88 ? -0.792 5.398 -13.029 1.00 94.31 88 LYS A CA 1
ATOM 647 C C . LYS A 1 88 ? -2.170 4.764 -13.234 1.00 94.31 88 LYS A C 1
ATOM 649 O O . LYS A 1 88 ? -3.119 5.148 -12.557 1.00 94.31 88 LYS A O 1
ATOM 654 N N . THR A 1 89 ? -2.282 3.816 -14.157 1.00 95.44 89 THR A N 1
ATOM 655 C CA . THR A 1 89 ? -3.563 3.197 -14.524 1.00 95.44 89 THR A CA 1
ATOM 656 C C . THR A 1 89 ? -3.998 2.142 -13.509 1.00 95.44 89 THR A C 1
ATOM 658 O O . THR A 1 89 ? -5.168 2.102 -13.130 1.00 95.44 89 THR A O 1
ATOM 661 N N . HIS A 1 90 ? -3.066 1.311 -13.037 1.00 95.62 90 HIS A N 1
ATOM 662 C CA . HIS A 1 90 ? -3.395 0.096 -12.286 1.00 95.62 90 HIS A CA 1
ATOM 663 C C . HIS A 1 90 ? -2.959 0.123 -10.817 1.00 95.62 90 HIS A C 1
ATOM 665 O O . HIS A 1 90 ? -3.608 -0.491 -9.975 1.00 95.62 90 HIS A O 1
ATOM 671 N N . CYS A 1 91 ? -1.888 0.839 -10.468 1.00 94.44 91 CYS A N 1
ATOM 672 C CA . CYS A 1 91 ? -1.218 0.649 -9.176 1.00 94.44 91 CYS A CA 1
ATOM 673 C C . CYS A 1 91 ? -1.450 1.809 -8.198 1.00 94.44 91 CYS A C 1
ATOM 675 O O . CYS A 1 91 ? -1.653 1.589 -7.000 1.00 94.44 91 CYS A O 1
ATOM 677 N N . VAL A 1 92 ? -1.441 3.048 -8.701 1.00 90.50 92 VAL A N 1
ATOM 678 C CA . VAL A 1 92 ? -1.393 4.269 -7.876 1.00 90.50 92 VAL A CA 1
ATOM 679 C C . VAL A 1 92 ? -2.585 4.410 -6.929 1.00 90.50 92 VAL A C 1
ATOM 681 O O . VAL A 1 92 ? -2.449 4.957 -5.837 1.00 90.50 92 VAL A O 1
ATOM 684 N N . ARG A 1 93 ? -3.757 3.882 -7.304 1.00 87.38 93 ARG A N 1
ATOM 685 C CA . ARG A 1 93 ? -4.972 3.984 -6.485 1.00 87.38 93 ARG A CA 1
ATOM 686 C C . ARG A 1 93 ? -4.834 3.278 -5.140 1.00 87.38 93 ARG A C 1
ATOM 688 O O . ARG A 1 93 ? -5.449 3.727 -4.179 1.00 87.38 93 ARG A O 1
ATOM 695 N N . CYS A 1 94 ? -4.066 2.195 -5.071 1.00 89.81 94 CYS A N 1
ATOM 696 C CA . CYS A 1 94 ? -3.818 1.462 -3.831 1.00 89.81 94 CYS A CA 1
ATOM 697 C C . CYS A 1 94 ? -2.465 1.856 -3.240 1.00 89.81 94 CYS A C 1
ATOM 699 O O . CYS A 1 94 ? -2.388 2.271 -2.090 1.00 89.81 94 CYS A O 1
ATOM 701 N N . HIS A 1 95 ? -1.404 1.794 -4.040 1.00 91.00 95 HIS A N 1
ATOM 702 C CA . HIS A 1 95 ? -0.039 1.964 -3.546 1.00 91.00 95 HIS A CA 1
ATOM 703 C C . HIS A 1 95 ? 0.385 3.423 -3.338 1.00 91.00 95 HIS A C 1
ATOM 705 O O . HIS A 1 95 ? 1.416 3.676 -2.715 1.00 91.00 95 HIS A O 1
ATOM 711 N N . GLY A 1 96 ? -0.406 4.382 -3.828 1.00 86.00 96 GLY A N 1
ATOM 712 C CA . GLY A 1 96 ? -0.056 5.798 -3.803 1.00 86.00 96 GLY A CA 1
ATOM 713 C C . GLY A 1 96 ? 1.148 6.109 -4.693 1.00 86.00 96 GLY A C 1
ATOM 714 O O . GLY A 1 96 ? 1.717 5.232 -5.332 1.00 86.00 96 GLY A O 1
ATOM 715 N N . ALA A 1 97 ? 1.543 7.378 -4.743 1.00 79.38 97 ALA A N 1
ATOM 716 C CA . ALA A 1 97 ? 2.726 7.835 -5.468 1.00 79.38 97 ALA A CA 1
ATOM 717 C C . ALA A 1 97 ? 3.793 8.275 -4.454 1.00 79.38 97 ALA A C 1
ATOM 719 O O . ALA A 1 97 ? 3.990 9.466 -4.242 1.00 79.38 97 ALA A O 1
ATOM 720 N N . GLY A 1 98 ? 4.424 7.317 -3.766 1.00 67.56 98 GLY A N 1
ATOM 721 C CA . GLY A 1 98 ? 5.532 7.603 -2.845 1.00 67.56 98 GLY A CA 1
ATOM 722 C C . GLY A 1 98 ? 5.093 8.161 -1.497 1.00 67.56 98 GLY A C 1
ATOM 723 O O . GLY A 1 98 ? 5.733 9.062 -0.959 1.00 67.56 98 GLY A O 1
ATOM 724 N N . THR A 1 99 ? 4.006 7.628 -0.936 1.00 65.25 99 THR A N 1
ATOM 725 C CA . THR A 1 99 ? 3.636 7.913 0.456 1.00 65.25 99 THR A CA 1
ATOM 726 C C . THR A 1 99 ? 4.748 7.444 1.393 1.00 65.25 99 THR A C 1
ATOM 728 O O . THR A 1 99 ? 5.274 6.341 1.221 1.00 65.25 99 THR A O 1
ATOM 731 N N . GLY A 1 100 ? 5.090 8.258 2.395 1.00 65.50 100 GLY A N 1
ATOM 732 C CA . GLY A 1 100 ? 6.086 7.878 3.395 1.00 65.50 100 GLY A CA 1
ATOM 733 C C . GLY A 1 100 ? 5.676 6.618 4.176 1.00 65.50 100 GLY A C 1
ATOM 734 O O . GLY A 1 100 ? 4.497 6.241 4.172 1.00 65.50 100 GLY A O 1
ATOM 735 N N . PRO A 1 101 ? 6.617 5.958 4.873 1.00 64.56 101 PRO A N 1
ATOM 736 C CA . PRO A 1 101 ? 6.310 4.796 5.702 1.00 64.56 101 PRO A CA 1
ATOM 737 C C . PRO A 1 101 ? 5.137 5.065 6.655 1.00 64.56 101 PRO A C 1
ATOM 739 O O . PRO A 1 101 ? 5.077 6.106 7.307 1.00 64.56 101 PRO A O 1
ATOM 742 N N . GLY A 1 102 ? 4.172 4.144 6.707 1.00 66.88 102 GLY A N 1
ATOM 743 C CA . GLY A 1 102 ? 2.992 4.256 7.575 1.00 66.88 102 GLY A CA 1
ATOM 744 C C . GLY A 1 102 ? 1.915 5.251 7.120 1.00 66.88 102 GLY A C 1
ATOM 745 O O . GLY A 1 102 ? 0.850 5.294 7.735 1.00 66.88 102 GLY A O 1
ATOM 746 N N . GLN A 1 103 ? 2.132 5.997 6.031 1.00 75.62 103 GLN A N 1
ATOM 747 C CA . GLN A 1 103 ? 1.156 6.954 5.486 1.00 75.62 103 GLN A CA 1
ATOM 748 C C . GLN A 1 103 ? 0.144 6.322 4.517 1.00 75.62 103 GLN A C 1
ATOM 750 O O . GLN A 1 103 ? -0.734 7.012 4.002 1.00 75.62 103 GLN A O 1
ATOM 755 N N . SER A 1 104 ? 0.246 5.014 4.282 1.00 83.62 104 SER A N 1
ATOM 756 C CA . SER A 1 104 ? -0.709 4.212 3.518 1.00 83.62 104 SER A CA 1
ATOM 757 C C . SER A 1 104 ? -0.938 2.869 4.216 1.00 83.62 104 SER A C 1
ATOM 759 O O . SER A 1 104 ? -0.078 2.366 4.944 1.00 83.62 104 SER A O 1
ATOM 761 N N . GLY A 1 105 ? -2.117 2.288 4.007 1.00 84.00 105 GLY A N 1
ATOM 762 C CA . GLY A 1 105 ? -2.448 0.912 4.363 1.00 84.00 105 GLY A CA 1
ATOM 763 C C . GLY A 1 105 ? -1.902 -0.123 3.377 1.00 84.00 105 GLY A C 1
ATOM 764 O O . GLY A 1 105 ? -1.974 -1.315 3.666 1.00 84.00 105 GLY A O 1
ATOM 765 N N . PHE A 1 106 ? -1.355 0.316 2.240 1.00 88.44 106 PHE A N 1
ATOM 766 C CA . PHE A 1 106 ? -0.743 -0.535 1.221 1.00 88.44 106 PHE A CA 1
ATOM 767 C C . PHE A 1 106 ? 0.788 -0.372 1.206 1.00 88.44 106 PHE A C 1
ATOM 769 O O . PHE A 1 106 ? 1.292 0.684 1.594 1.00 88.44 106 PHE A O 1
ATOM 776 N N . PRO A 1 107 ? 1.548 -1.387 0.746 1.00 90.81 107 PRO A N 1
ATOM 777 C CA . PRO A 1 107 ? 3.003 -1.289 0.639 1.00 90.81 107 PRO A CA 1
ATOM 778 C C . PRO A 1 107 ? 3.451 -0.143 -0.278 1.00 90.81 107 PRO A C 1
ATOM 780 O O . PRO A 1 107 ? 2.874 0.055 -1.348 1.00 90.81 107 PRO A O 1
ATOM 783 N N . ASN A 1 108 ? 4.518 0.561 0.104 1.00 91.06 108 ASN A N 1
ATOM 784 C CA . ASN A 1 108 ? 5.161 1.552 -0.756 1.00 91.06 108 ASN A CA 1
ATOM 785 C C . ASN A 1 108 ? 6.006 0.846 -1.831 1.00 91.06 108 ASN A C 1
ATOM 787 O O . ASN A 1 108 ? 7.035 0.248 -1.518 1.00 91.06 108 ASN A O 1
ATOM 791 N N . LEU A 1 109 ? 5.595 0.940 -3.099 1.00 94.25 109 LEU A N 1
ATOM 792 C CA . LEU A 1 109 ? 6.300 0.291 -4.213 1.00 94.25 109 LEU A CA 1
ATOM 793 C C . LEU A 1 109 ? 7.640 0.953 -4.574 1.00 94.25 109 LEU A C 1
ATOM 795 O O . LEU A 1 109 ? 8.424 0.366 -5.309 1.00 94.25 109 LEU A O 1
ATOM 799 N N . PHE A 1 110 ? 7.936 2.137 -4.035 1.00 92.94 110 PHE A N 1
ATOM 800 C CA . PHE A 1 110 ? 9.234 2.802 -4.202 1.00 92.94 110 PHE A CA 1
ATOM 801 C C . PHE A 1 110 ? 10.232 2.458 -3.085 1.00 92.94 110 PHE A C 1
ATOM 803 O O . PHE A 1 110 ? 11.321 3.023 -3.033 1.00 92.94 110 PHE A O 1
ATOM 810 N N . ASP A 1 111 ? 9.856 1.556 -2.175 1.00 92.69 111 ASP A N 1
ATOM 811 C CA . ASP A 1 111 ? 10.697 1.079 -1.075 1.00 92.69 111 ASP A CA 1
ATOM 812 C C . ASP A 1 111 ? 10.460 -0.418 -0.816 1.00 92.69 111 ASP A C 1
ATOM 814 O O . ASP A 1 111 ? 10.172 -0.850 0.302 1.00 92.69 111 ASP A O 1
ATOM 818 N N . MET A 1 112 ? 10.490 -1.218 -1.884 1.00 94.25 112 MET A N 1
ATOM 819 C CA . MET A 1 112 ? 10.246 -2.660 -1.819 1.00 94.25 112 MET A CA 1
ATOM 820 C C . MET A 1 112 ? 11.419 -3.403 -1.166 1.00 94.25 112 MET A C 1
ATOM 822 O O . MET A 1 112 ? 12.579 -3.026 -1.305 1.00 94.25 112 MET A O 1
ATOM 826 N N . GLN A 1 113 ? 11.119 -4.501 -0.469 1.00 95.19 113 GLN A N 1
ATOM 827 C CA . GLN A 1 113 ? 12.162 -5.407 0.020 1.00 95.19 113 GLN A CA 1
ATOM 828 C C . GLN A 1 113 ? 12.791 -6.182 -1.153 1.00 95.19 113 GLN A C 1
ATOM 830 O O . GLN A 1 113 ? 12.085 -6.465 -2.125 1.00 95.19 113 GLN A O 1
ATOM 835 N N . PRO A 1 114 ? 14.062 -6.620 -1.055 1.00 97.19 114 PRO A N 1
ATOM 836 C CA . PRO A 1 114 ? 14.731 -7.378 -2.119 1.00 97.19 114 PRO A CA 1
ATOM 837 C C . PRO A 1 114 ? 13.934 -8.590 -2.625 1.00 97.19 114 PRO A C 1
ATOM 839 O O . PRO A 1 114 ? 13.725 -8.730 -3.827 1.00 97.19 114 PRO A O 1
ATOM 842 N N . ALA A 1 115 ? 13.364 -9.389 -1.718 1.00 97.31 115 ALA A N 1
ATOM 843 C CA . ALA A 1 115 ? 12.540 -10.546 -2.082 1.00 97.31 115 ALA A CA 1
ATOM 844 C C . ALA A 1 115 ? 11.284 -10.175 -2.898 1.00 97.31 115 ALA A C 1
ATOM 846 O O . ALA A 1 115 ? 10.793 -10.973 -3.692 1.00 97.31 115 ALA A O 1
ATOM 847 N N . ILE A 1 116 ? 10.759 -8.955 -2.733 1.00 97.69 116 ILE A N 1
ATOM 848 C CA . ILE A 1 116 ? 9.615 -8.466 -3.514 1.00 97.69 116 ILE A CA 1
ATOM 849 C C . ILE A 1 116 ? 10.047 -8.050 -4.921 1.00 97.69 116 ILE A C 1
ATOM 851 O O . ILE A 1 116 ? 9.285 -8.249 -5.864 1.00 97.69 116 ILE A O 1
ATOM 855 N N . HIS A 1 117 ? 11.269 -7.533 -5.089 1.00 97.75 117 HIS A N 1
ATOM 856 C CA . HIS A 1 117 ? 11.824 -7.319 -6.425 1.00 97.75 117 HIS A CA 1
ATOM 857 C C . HIS A 1 117 ? 12.011 -8.647 -7.166 1.00 97.75 117 HIS A C 1
ATOM 859 O O . HIS A 1 117 ? 11.660 -8.730 -8.338 1.00 97.75 117 HIS A O 1
ATOM 865 N N . GLU A 1 118 ? 12.511 -9.680 -6.489 1.00 97.12 118 GLU A N 1
ATOM 866 C CA . GLU A 1 118 ? 12.705 -11.014 -7.076 1.00 97.12 118 GLU A CA 1
ATOM 867 C C . GLU A 1 118 ? 11.377 -11.684 -7.456 1.00 97.12 118 GLU A C 1
ATOM 869 O O . GLU A 1 118 ? 11.268 -12.321 -8.500 1.00 97.12 118 GLU A O 1
ATOM 874 N N . ALA A 1 119 ? 10.340 -11.508 -6.634 1.00 97.56 119 ALA A N 1
ATOM 875 C CA . ALA A 1 119 ? 9.023 -12.098 -6.854 1.00 97.56 119 ALA A CA 1
ATOM 876 C C . ALA A 1 119 ? 8.068 -11.222 -7.689 1.00 97.56 119 ALA A C 1
ATOM 878 O O . ALA A 1 119 ? 6.885 -11.556 -7.793 1.00 97.56 119 ALA A O 1
ATOM 879 N N . PHE A 1 120 ? 8.533 -10.108 -8.267 1.00 97.94 120 PHE A N 1
ATOM 880 C CA . PHE A 1 120 ? 7.660 -9.066 -8.819 1.00 97.94 120 PHE A CA 1
ATOM 881 C C . PHE A 1 120 ? 6.653 -9.599 -9.850 1.00 97.94 120 PHE A C 1
ATOM 883 O O . PHE A 1 120 ? 5.446 -9.404 -9.700 1.00 97.94 120 PHE A O 1
ATOM 890 N N . GLU A 1 121 ? 7.113 -10.349 -10.852 1.00 97.00 121 GLU A N 1
ATOM 891 C CA . GLU A 1 121 ? 6.233 -10.944 -11.867 1.00 97.00 121 GLU A CA 1
ATOM 892 C C . GLU A 1 121 ? 5.267 -11.979 -11.280 1.00 97.00 121 GLU A C 1
ATOM 894 O O . GLU A 1 121 ? 4.098 -12.043 -11.663 1.00 97.00 121 GLU A O 1
ATOM 899 N N . ALA A 1 122 ? 5.728 -12.789 -10.325 1.00 97.56 122 ALA A N 1
ATOM 900 C CA . ALA A 1 122 ? 4.878 -13.776 -9.671 1.00 97.56 122 ALA A CA 1
ATOM 901 C C . ALA A 1 122 ? 3.740 -13.102 -8.887 1.00 97.56 122 ALA A C 1
ATOM 903 O O . ALA A 1 122 ? 2.619 -13.608 -8.847 1.00 97.56 122 ALA A O 1
ATOM 904 N N . ILE A 1 123 ? 4.006 -11.936 -8.301 1.00 98.06 123 ILE A N 1
ATOM 905 C CA . ILE A 1 123 ? 3.001 -11.135 -7.604 1.00 98.06 123 ILE A CA 1
ATOM 906 C C . ILE A 1 123 ? 2.034 -10.506 -8.610 1.00 98.06 123 ILE A C 1
ATOM 908 O O . ILE A 1 123 ? 0.828 -10.719 -8.496 1.00 98.06 123 ILE A O 1
ATOM 912 N N . VAL A 1 124 ? 2.551 -9.764 -9.594 1.00 97.88 124 VAL A N 1
ATOM 913 C CA . VAL A 1 124 ? 1.738 -8.938 -10.504 1.00 97.88 124 VAL A CA 1
ATOM 914 C C . VAL A 1 124 ? 0.956 -9.782 -11.505 1.00 97.88 124 VAL A C 1
ATOM 916 O O . VAL A 1 124 ? -0.217 -9.512 -11.744 1.00 97.88 124 VAL A O 1
ATOM 919 N N . LEU A 1 125 ? 1.570 -10.819 -12.073 1.00 97.88 125 LEU A N 1
ATOM 920 C CA . LEU A 1 125 ? 0.949 -11.635 -13.115 1.00 97.88 125 LEU A CA 1
ATOM 921 C C . LEU A 1 125 ? 0.383 -12.940 -12.551 1.00 97.88 125 LEU A C 1
ATOM 923 O O . LEU A 1 125 ? -0.695 -13.372 -12.944 1.00 97.88 125 LEU A O 1
ATOM 927 N N . ARG A 1 126 ? 1.046 -13.572 -11.578 1.00 96.56 126 ARG A N 1
ATOM 928 C CA . ARG A 1 126 ? 0.676 -14.937 -11.140 1.00 96.56 126 ARG A CA 1
ATOM 929 C C . ARG A 1 126 ? -0.116 -14.989 -9.835 1.00 96.56 126 ARG A C 1
ATOM 931 O O . ARG A 1 126 ? -0.429 -16.076 -9.360 1.00 96.56 126 ARG A O 1
ATOM 938 N N . GLY A 1 127 ? -0.462 -13.835 -9.264 1.00 96.56 127 GLY A N 1
ATOM 939 C CA . GLY A 1 127 ? -1.340 -13.752 -8.098 1.00 96.56 127 GLY A CA 1
ATOM 940 C C . GLY A 1 127 ? -0.724 -14.298 -6.809 1.00 96.56 127 GLY A C 1
ATOM 941 O O . GLY A 1 127 ? -1.458 -14.702 -5.907 1.00 96.56 127 GLY A O 1
ATOM 942 N N . ALA A 1 128 ? 0.609 -14.290 -6.678 1.00 97.50 128 ALA A N 1
ATOM 943 C CA . ALA A 1 128 ? 1.292 -14.811 -5.489 1.00 97.50 128 ALA A CA 1
ATOM 944 C C . ALA A 1 128 ? 0.808 -14.166 -4.171 1.00 97.50 128 ALA A C 1
ATOM 946 O O . ALA A 1 128 ? 0.888 -14.797 -3.121 1.00 97.50 128 ALA A O 1
ATOM 947 N N . TYR A 1 129 ? 0.253 -12.947 -4.226 1.00 96.62 129 TYR A N 1
ATOM 948 C CA . TYR A 1 129 ? -0.324 -12.223 -3.084 1.00 96.62 129 TYR A CA 1
ATOM 949 C C . TYR A 1 129 ? -1.835 -11.977 -3.167 1.00 96.62 129 TYR A C 1
ATOM 951 O O . TYR A 1 129 ? -2.370 -11.153 -2.421 1.00 96.62 129 TYR A O 1
ATOM 959 N N . SER A 1 130 ? -2.567 -12.726 -3.993 1.00 95.44 130 SER A N 1
ATOM 960 C CA . SER A 1 130 ? -4.026 -12.572 -4.069 1.00 95.44 130 SER A CA 1
ATOM 961 C C . SER A 1 130 ? -4.739 -12.911 -2.759 1.00 95.44 130 SER A C 1
ATOM 963 O O . SER A 1 130 ? -5.748 -12.286 -2.442 1.00 95.44 130 SER A O 1
ATOM 965 N N . TYR A 1 131 ? -4.164 -13.782 -1.921 1.00 93.25 131 TYR A N 1
ATOM 966 C CA . TYR A 1 131 ? -4.668 -14.026 -0.562 1.00 93.25 131 TYR A CA 1
ATOM 967 C C . TYR A 1 131 ? -4.617 -12.777 0.341 1.00 93.25 131 TYR A C 1
ATOM 969 O O . TYR A 1 131 ? -5.389 -12.670 1.290 1.00 93.25 131 TYR A O 1
ATOM 977 N N . GLY A 1 132 ? -3.706 -11.840 0.061 1.00 90.50 132 GLY A N 1
ATOM 978 C CA . GLY A 1 132 ? -3.541 -10.575 0.779 1.00 90.50 132 GLY A CA 1
ATOM 979 C C . GLY A 1 132 ? -4.285 -9.403 0.135 1.00 90.50 132 GLY A C 1
ATOM 980 O O . GLY A 1 132 ? -4.111 -8.268 0.569 1.00 90.50 132 GLY A O 1
ATOM 981 N N . GLY A 1 133 ? -5.086 -9.656 -0.906 1.00 92.38 133 GLY A N 1
ATOM 982 C CA . GLY A 1 133 ? -5.837 -8.629 -1.631 1.00 92.38 133 GLY A CA 1
ATOM 983 C C . GLY A 1 133 ? -5.082 -7.956 -2.783 1.00 92.38 133 GLY A C 1
ATOM 984 O O . GLY A 1 133 ? -5.629 -7.036 -3.387 1.00 92.38 133 GLY A O 1
ATOM 985 N N . MET A 1 134 ? -3.864 -8.401 -3.123 1.00 96.62 134 MET A N 1
ATOM 986 C CA . MET A 1 134 ? -3.159 -7.940 -4.326 1.00 96.62 134 MET A CA 1
ATOM 987 C C . MET A 1 134 ? -3.652 -8.718 -5.553 1.00 96.62 134 MET A C 1
ATOM 989 O O . MET A 1 134 ? -3.384 -9.914 -5.695 1.00 96.62 134 MET A O 1
ATOM 993 N N . ALA A 1 135 ? -4.393 -8.043 -6.430 1.00 94.94 135 ALA A N 1
ATOM 994 C CA . ALA A 1 135 ? -4.926 -8.651 -7.645 1.00 94.94 135 ALA A CA 1
ATOM 995 C C . ALA A 1 135 ? -3.803 -9.122 -8.587 1.00 94.94 135 ALA A C 1
ATOM 997 O O . ALA A 1 135 ? -2.762 -8.472 -8.696 1.00 94.94 135 ALA A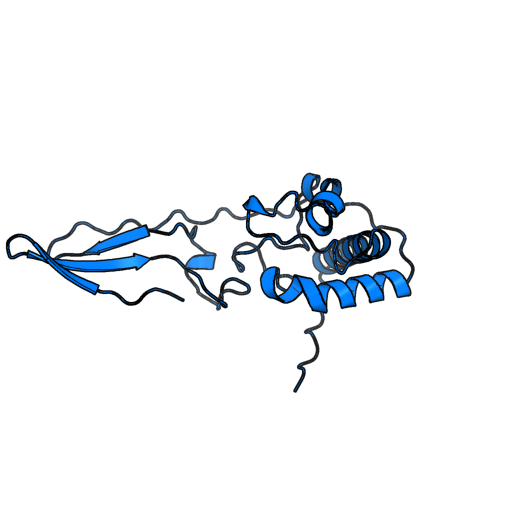 O 1
ATOM 998 N N . SER A 1 136 ? -4.045 -10.239 -9.279 1.00 96.88 136 SER A N 1
ATOM 999 C CA . SER A 1 136 ? -3.316 -10.558 -10.509 1.00 96.88 136 SER A CA 1
ATOM 1000 C C . SER A 1 136 ? -3.837 -9.668 -11.636 1.00 96.88 136 SER A C 1
ATOM 1002 O O . SER A 1 136 ? -5.027 -9.361 -11.685 1.00 96.88 136 SER A O 1
ATOM 1004 N N . TYR A 1 137 ? -2.933 -9.282 -12.529 1.00 97.62 137 TYR A N 1
ATOM 1005 C CA . TYR A 1 137 ? -3.202 -8.476 -13.715 1.00 97.62 137 TYR A CA 1
ATOM 1006 C C . TYR A 1 137 ? -2.889 -9.232 -15.015 1.00 97.62 137 TYR A C 1
ATOM 1008 O O . TYR A 1 137 ? -2.730 -8.609 -16.059 1.00 97.62 137 TYR A O 1
ATOM 1016 N N . ALA A 1 138 ? -2.760 -10.564 -14.982 1.00 96.56 138 ALA A N 1
ATOM 1017 C CA . ALA A 1 138 ? -2.406 -11.357 -16.169 1.00 96.56 138 ALA A CA 1
ATOM 1018 C C . ALA A 1 138 ? -3.455 -11.324 -17.296 1.00 96.56 138 ALA A C 1
ATOM 1020 O O . ALA A 1 138 ? -3.169 -11.734 -18.418 1.00 96.56 138 ALA A O 1
ATOM 1021 N N . ASP A 1 139 ? -4.667 -10.854 -17.015 1.00 96.56 139 ASP A N 1
ATOM 1022 C CA . ASP A 1 139 ? -5.719 -10.631 -18.005 1.00 96.56 139 ASP A CA 1
ATOM 1023 C C . ASP A 1 139 ? -5.535 -9.325 -18.797 1.00 96.56 139 ASP A C 1
ATOM 1025 O O . ASP A 1 139 ? -6.095 -9.190 -19.886 1.00 96.56 139 ASP A O 1
ATOM 1029 N N . VAL A 1 140 ? -4.740 -8.378 -18.282 1.00 96.50 140 VAL A N 1
ATOM 1030 C CA . VAL A 1 140 ? -4.554 -7.043 -18.878 1.00 96.50 140 VAL A CA 1
ATOM 1031 C C . VAL A 1 140 ? -3.092 -6.628 -19.083 1.00 96.50 140 VAL A C 1
ATOM 1033 O O . VAL A 1 140 ? -2.843 -5.708 -19.861 1.00 96.50 140 VAL A O 1
ATOM 1036 N N . LEU A 1 141 ? -2.130 -7.298 -18.440 1.00 97.12 141 LEU A N 1
ATOM 1037 C CA . LEU A 1 141 ? -0.687 -7.055 -18.552 1.00 97.12 141 LEU A CA 1
ATOM 1038 C C . LEU A 1 141 ? 0.051 -8.292 -19.068 1.00 97.12 141 LEU A C 1
ATOM 1040 O O . LEU A 1 141 ? -0.300 -9.426 -18.744 1.00 97.12 141 LEU A O 1
ATOM 1044 N N . LYS A 1 142 ? 1.116 -8.054 -19.836 1.00 94.12 142 LYS A N 1
ATOM 1045 C CA . LYS A 1 142 ? 2.042 -9.086 -20.329 1.00 94.12 142 LYS A CA 1
ATOM 1046 C C . LYS A 1 142 ? 3.390 -9.028 -19.604 1.00 94.12 142 LYS A C 1
ATOM 1048 O O . LYS A 1 142 ? 3.663 -8.086 -18.864 1.00 94.12 142 LYS A O 1
ATOM 1053 N N . ASP A 1 143 ? 4.258 -10.000 -19.867 1.00 94.12 143 ASP A N 1
ATOM 1054 C CA . ASP A 1 143 ? 5.599 -10.077 -19.266 1.00 94.12 143 ASP A CA 1
ATOM 1055 C C . ASP A 1 143 ? 6.416 -8.789 -19.503 1.00 94.12 143 ASP A C 1
ATOM 1057 O O . ASP A 1 143 ? 6.949 -8.207 -18.557 1.00 94.12 143 ASP A O 1
ATOM 1061 N N . ASP A 1 144 ? 6.413 -8.256 -20.731 1.00 95.88 144 ASP A N 1
ATOM 1062 C CA . ASP A 1 144 ? 7.094 -6.991 -21.055 1.00 95.88 144 ASP A CA 1
ATOM 1063 C C . ASP A 1 144 ? 6.525 -5.789 -20.277 1.00 95.88 144 ASP A C 1
ATOM 1065 O O . ASP A 1 144 ? 7.271 -4.885 -19.892 1.00 95.88 144 ASP A O 1
ATOM 1069 N N . ASP A 1 145 ? 5.213 -5.781 -20.006 1.00 97.50 145 ASP A N 1
ATOM 1070 C CA . ASP A 1 145 ? 4.569 -4.742 -19.196 1.00 97.50 145 ASP A CA 1
ATOM 1071 C C . ASP A 1 145 ? 5.024 -4.829 -17.735 1.00 97.50 145 ASP A C 1
ATOM 1073 O O . ASP A 1 145 ? 5.301 -3.803 -17.111 1.00 97.50 145 ASP A O 1
ATOM 1077 N N . ALA A 1 146 ? 5.142 -6.044 -17.190 1.00 96.88 146 ALA A N 1
ATOM 1078 C CA . ALA A 1 146 ? 5.651 -6.258 -15.840 1.00 96.88 146 ALA A CA 1
ATOM 1079 C C . ALA A 1 146 ? 7.118 -5.819 -15.717 1.00 96.88 146 ALA A C 1
ATOM 1081 O O . ALA A 1 146 ? 7.464 -5.131 -14.754 1.00 96.88 146 ALA A O 1
ATOM 1082 N N . GLY A 1 147 ? 7.957 -6.125 -16.712 1.00 97.06 147 GLY A N 1
ATOM 1083 C CA . GLY A 1 147 ? 9.347 -5.666 -16.763 1.00 97.06 147 GLY A CA 1
ATOM 1084 C C . GLY A 1 147 ? 9.473 -4.139 -16.850 1.00 97.06 147 GLY A C 1
ATOM 1085 O O . GLY A 1 147 ? 10.246 -3.531 -16.103 1.00 97.06 147 GLY A O 1
ATOM 1086 N N . ALA A 1 148 ? 8.676 -3.498 -17.711 1.00 98.00 148 ALA A N 1
ATOM 1087 C CA . ALA A 1 148 ? 8.622 -2.040 -17.835 1.00 98.00 148 ALA A CA 1
ATOM 1088 C C . ALA A 1 148 ? 8.156 -1.368 -16.532 1.00 98.00 148 ALA A C 1
ATOM 1090 O O . ALA A 1 148 ? 8.771 -0.404 -16.068 1.00 98.00 148 ALA A O 1
ATOM 1091 N N . LEU A 1 149 ? 7.103 -1.902 -15.905 1.00 98.12 149 LEU A N 1
ATOM 1092 C CA . LEU A 1 149 ? 6.583 -1.423 -14.626 1.00 98.12 149 LEU A CA 1
ATOM 1093 C C . LEU A 1 149 ? 7.619 -1.564 -13.503 1.00 98.12 149 LEU A C 1
ATOM 1095 O O . LEU A 1 149 ? 7.836 -0.617 -12.747 1.00 98.12 149 LEU A O 1
ATOM 1099 N N . HIS A 1 150 ? 8.285 -2.717 -13.403 1.00 98.12 150 HIS A N 1
ATOM 1100 C CA . HIS A 1 150 ? 9.309 -2.960 -12.386 1.00 98.12 150 HIS A CA 1
ATOM 1101 C C . HIS A 1 150 ? 10.494 -2.012 -12.532 1.00 98.12 150 HIS A C 1
ATOM 1103 O O . HIS A 1 150 ? 10.904 -1.380 -11.558 1.00 98.12 150 HIS A O 1
ATOM 1109 N N . GLY A 1 151 ? 11.015 -1.862 -13.751 1.00 97.62 151 GLY A N 1
ATOM 1110 C CA . GLY A 1 151 ? 12.132 -0.960 -14.003 1.00 97.62 151 GLY A CA 1
ATOM 1111 C C . GLY A 1 151 ? 11.769 0.511 -13.791 1.00 97.62 151 GLY A C 1
ATOM 1112 O O . GLY A 1 151 ? 12.589 1.250 -13.250 1.00 97.62 151 GLY A O 1
ATOM 1113 N N . TYR A 1 152 ? 10.537 0.929 -14.110 1.00 96.94 152 TYR A N 1
ATOM 1114 C CA . TYR A 1 152 ? 10.030 2.256 -13.741 1.00 96.94 152 TYR A CA 1
ATOM 1115 C C . TYR A 1 152 ? 10.032 2.465 -12.219 1.00 96.94 152 TYR A C 1
ATOM 1117 O O . TYR A 1 152 ? 10.543 3.477 -11.742 1.00 96.94 152 TYR A O 1
ATOM 1125 N N . LEU A 1 153 ? 9.513 1.509 -11.441 1.00 96.38 153 LEU A N 1
ATOM 1126 C CA . LEU A 1 153 ? 9.497 1.601 -9.976 1.00 96.38 153 LEU A CA 1
ATOM 1127 C C . LEU A 1 153 ? 10.913 1.714 -9.396 1.00 96.38 153 LEU A C 1
ATOM 1129 O O . LEU A 1 153 ? 11.141 2.525 -8.499 1.00 96.38 153 LEU A O 1
ATOM 1133 N N . ILE A 1 154 ? 11.867 0.949 -9.936 1.00 96.81 154 ILE A N 1
ATOM 1134 C CA . ILE A 1 154 ? 13.283 1.021 -9.554 1.00 96.81 154 ILE A CA 1
ATOM 1135 C C . ILE A 1 154 ? 13.863 2.403 -9.885 1.00 96.81 154 ILE A C 1
ATOM 1137 O O . ILE A 1 154 ? 14.438 3.045 -9.008 1.00 96.81 154 ILE A O 1
ATOM 1141 N N . ASP A 1 155 ? 13.686 2.891 -11.114 1.00 95.19 155 ASP A N 1
ATOM 1142 C CA . ASP A 1 155 ? 14.159 4.215 -11.540 1.00 95.19 155 ASP A CA 1
ATOM 1143 C C . ASP A 1 155 ? 13.618 5.338 -10.636 1.00 95.19 155 ASP A C 1
ATOM 1145 O O . ASP A 1 155 ? 14.377 6.185 -10.157 1.00 95.19 155 ASP A O 1
ATOM 1149 N N . GLN A 1 156 ? 12.320 5.312 -10.328 1.00 93.12 156 GLN A N 1
ATOM 1150 C CA . GLN A 1 156 ? 11.709 6.290 -9.429 1.00 93.12 156 GLN A CA 1
ATOM 1151 C C . GLN A 1 156 ? 12.221 6.168 -7.993 1.00 93.12 156 GLN A C 1
ATOM 1153 O O . GLN A 1 156 ? 12.463 7.190 -7.352 1.00 93.12 156 GLN A O 1
ATOM 1158 N N . ALA A 1 157 ? 12.432 4.952 -7.488 1.00 93.44 157 ALA A N 1
ATOM 1159 C CA . ALA A 1 157 ? 12.989 4.738 -6.156 1.00 93.44 157 ALA A CA 1
ATOM 1160 C C . ALA A 1 157 ? 14.397 5.350 -6.027 1.00 93.44 157 ALA A C 1
ATOM 1162 O O . ALA A 1 157 ? 14.678 6.053 -5.054 1.00 93.44 157 ALA A O 1
ATOM 1163 N N . HIS A 1 158 ? 15.255 5.179 -7.041 1.00 94.06 158 HIS A N 1
ATOM 1164 C CA . HIS A 1 158 ? 16.567 5.839 -7.109 1.00 94.06 158 HIS A CA 1
ATOM 1165 C C . HIS A 1 158 ? 16.446 7.366 -7.115 1.00 94.06 158 HIS A C 1
ATOM 1167 O O . HIS A 1 158 ? 17.103 8.038 -6.319 1.00 94.06 158 HIS A O 1
ATOM 1173 N N . LYS A 1 159 ? 15.568 7.926 -7.957 1.00 91.56 159 LYS A N 1
ATOM 1174 C CA . LYS A 1 159 ? 15.330 9.380 -8.029 1.00 91.56 159 LYS A CA 1
ATOM 1175 C C . LYS A 1 159 ? 14.847 9.950 -6.695 1.00 91.56 159 LYS A C 1
ATOM 1177 O O . LYS A 1 159 ? 15.356 10.977 -6.248 1.00 91.56 159 LYS A O 1
ATOM 1182 N N . LEU A 1 160 ? 13.913 9.272 -6.033 1.00 89.06 160 LEU A N 1
ATOM 1183 C CA . LEU A 1 160 ? 13.387 9.672 -4.726 1.00 89.06 160 LEU A CA 1
ATOM 1184 C C . LEU A 1 160 ? 14.464 9.637 -3.638 1.00 89.06 160 LEU A C 1
ATOM 1186 O O . LEU A 1 160 ? 14.563 10.573 -2.845 1.00 89.06 160 LEU A O 1
ATOM 1190 N N . ARG A 1 161 ? 15.314 8.602 -3.619 1.00 89.00 161 ARG A N 1
ATOM 1191 C CA . ARG A 1 161 ? 16.459 8.524 -2.693 1.00 89.00 161 ARG A CA 1
ATOM 1192 C C . ARG A 1 161 ? 17.499 9.615 -2.954 1.00 89.00 161 ARG A C 1
ATOM 1194 O O . ARG A 1 161 ? 18.127 10.075 -2.008 1.00 89.00 161 ARG A O 1
ATOM 1201 N N . ALA A 1 162 ? 17.630 10.071 -4.199 1.00 90.12 162 ALA A N 1
ATOM 1202 C CA . ALA A 1 162 ? 18.467 11.210 -4.576 1.00 90.12 162 ALA A CA 1
ATOM 1203 C C . ALA A 1 162 ? 17.820 12.587 -4.295 1.00 90.12 162 ALA A C 1
ATOM 1205 O O . ALA A 1 162 ? 18.418 13.617 -4.601 1.00 90.12 162 ALA A O 1
ATOM 1206 N N . GLY A 1 163 ? 16.618 12.629 -3.708 1.00 83.50 163 GLY A N 1
ATOM 1207 C CA . GLY A 1 163 ? 15.941 13.866 -3.309 1.00 83.50 163 GLY A CA 1
ATOM 1208 C C . GLY A 1 163 ? 14.990 14.458 -4.354 1.00 83.50 163 GLY A 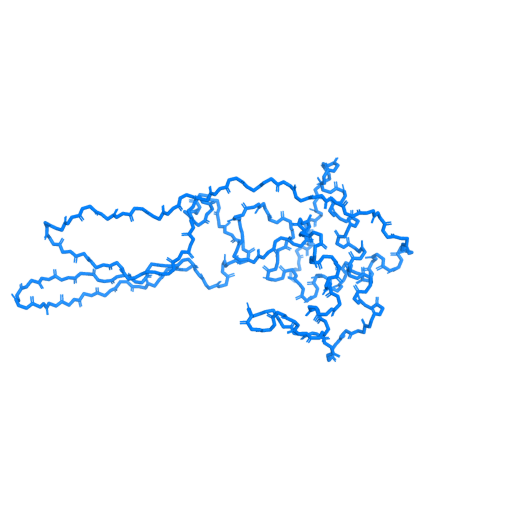C 1
ATOM 1209 O O . GLY A 1 163 ? 14.487 15.565 -4.151 1.00 83.50 163 GLY A O 1
ATOM 1210 N N . ALA A 1 164 ? 14.707 13.748 -5.450 1.00 79.25 164 ALA A N 1
ATOM 1211 C CA . ALA A 1 164 ? 13.652 14.151 -6.374 1.00 79.25 164 ALA A CA 1
ATOM 1212 C C . ALA A 1 164 ? 12.273 14.066 -5.697 1.00 79.25 164 ALA A C 1
ATOM 1214 O O . ALA A 1 164 ? 12.043 13.245 -4.808 1.00 79.25 164 ALA A O 1
ATOM 1215 N N . ARG A 1 165 ? 11.327 14.896 -6.144 1.00 70.38 165 ARG A N 1
ATOM 1216 C CA . ARG A 1 165 ? 9.908 14.753 -5.797 1.00 70.38 165 ARG A CA 1
ATOM 1217 C C . ARG A 1 165 ? 9.196 14.078 -6.960 1.00 70.38 165 ARG A C 1
ATOM 1219 O O . ARG A 1 165 ? 9.506 14.374 -8.109 1.00 70.38 165 ARG A O 1
ATOM 1226 N N . LEU A 1 166 ? 8.255 13.184 -6.665 1.00 62.78 166 LEU A N 1
ATOM 1227 C CA . LEU A 1 166 ? 7.376 12.651 -7.703 1.00 62.78 166 LEU A CA 1
ATOM 1228 C C . LEU A 1 166 ? 6.515 13.794 -8.240 1.00 62.78 166 LEU A C 1
ATOM 1230 O O .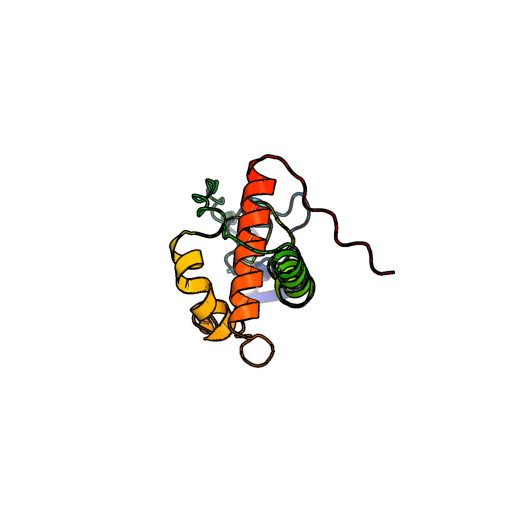 LEU A 1 166 ? 5.891 14.520 -7.462 1.00 62.78 166 LEU A O 1
ATOM 1234 N N . GLU A 1 167 ? 6.495 13.951 -9.561 1.00 52.88 167 GLU A N 1
ATOM 1235 C CA . GLU A 1 167 ? 5.614 14.911 -10.215 1.00 52.88 167 GLU A CA 1
ATOM 1236 C C . GLU A 1 167 ? 4.162 14.573 -9.844 1.00 52.88 167 GLU A C 1
ATOM 1238 O O . GLU A 1 167 ? 3.743 13.417 -9.997 1.00 52.88 167 GLU A O 1
ATOM 1243 N N . PRO A 1 168 ? 3.371 15.532 -9.330 1.00 44.25 168 PRO A N 1
ATOM 1244 C CA . PRO A 1 168 ? 1.970 15.271 -9.059 1.00 44.25 168 PRO A CA 1
ATOM 1245 C C . PRO A 1 168 ? 1.305 14.883 -10.377 1.00 44.25 168 PRO A C 1
ATOM 1247 O O . PRO A 1 168 ? 1.395 15.618 -11.361 1.00 44.25 168 PRO A O 1
ATOM 1250 N N . ALA A 1 169 ? 0.634 13.726 -10.403 1.00 44.47 169 ALA A N 1
ATOM 1251 C CA . ALA A 1 169 ? -0.191 13.339 -11.540 1.00 44.47 169 ALA A CA 1
ATOM 1252 C C . ALA A 1 169 ? -1.100 14.527 -11.877 1.00 44.47 169 ALA A C 1
ATOM 1254 O O . ALA A 1 169 ? -1.893 14.948 -11.029 1.00 44.47 169 ALA A O 1
ATOM 1255 N N . ALA A 1 170 ? -0.915 15.103 -13.071 1.00 32.97 170 ALA A N 1
ATOM 1256 C CA . ALA A 1 170 ? -1.658 16.270 -13.524 1.00 32.97 170 ALA A CA 1
ATOM 1257 C C . ALA A 1 170 ? -3.139 16.082 -13.181 1.00 32.97 170 ALA A C 1
ATOM 1259 O O . ALA A 1 170 ? -3.719 15.043 -13.515 1.00 32.97 170 ALA A O 1
ATOM 1260 N N . ARG A 1 171 ? -3.709 17.049 -12.449 1.00 30.20 171 ARG A N 1
ATOM 1261 C CA . ARG A 1 171 ? -5.126 17.049 -12.075 1.00 30.20 171 ARG A CA 1
ATOM 1262 C C . ARG A 1 171 ? -5.933 16.855 -13.354 1.00 30.20 171 ARG A C 1
ATOM 1264 O O . ARG A 1 171 ? -5.943 17.733 -14.211 1.00 30.20 171 ARG A O 1
ATOM 1271 N N . VAL A 1 172 ? -6.564 15.694 -13.490 1.00 33.38 172 VAL A N 1
ATOM 1272 C CA . VAL A 1 172 ? -7.582 15.490 -14.514 1.00 33.38 172 VAL A CA 1
ATOM 1273 C C . VAL A 1 172 ? -8.808 16.233 -13.996 1.00 33.38 172 VAL A C 1
ATOM 1275 O O . VAL A 1 172 ? -9.359 15.857 -12.960 1.00 33.38 172 VAL A O 1
ATOM 1278 N N . HIS A 1 173 ? -9.103 17.363 -14.637 1.00 32.69 173 HIS A N 1
ATOM 1279 C CA . HIS A 1 173 ? -10.343 18.112 -14.466 1.00 32.69 173 HIS A CA 1
ATOM 1280 C C . HIS A 1 173 ? -11.519 17.344 -15.063 1.00 32.69 173 HIS A C 1
ATOM 1282 O O . HIS A 1 173 ? -11.308 16.675 -16.101 1.00 32.69 173 HIS A O 1
#

Organism: NCBI:txid2320864